Protein AF-A0A519T1N7-F1 (afdb_monomer)

Mean predicted aligned error: 7.5 Å

Structure (mmCIF, N/CA/C/O backbone):
data_AF-A0A519T1N7-F1
#
_entry.id   AF-A0A519T1N7-F1
#
loop_
_atom_site.group_PDB
_atom_site.id
_atom_site.type_symbol
_atom_site.label_atom_id
_atom_site.label_alt_id
_atom_site.label_comp_id
_atom_site.label_asym_id
_atom_site.label_entity_id
_atom_site.label_seq_id
_atom_site.pdbx_PDB_ins_code
_atom_site.Cartn_x
_atom_site.Cartn_y
_atom_site.Cartn_z
_atom_site.occupancy
_atom_site.B_iso_or_equiv
_atom_site.auth_seq_id
_atom_site.auth_comp_id
_atom_site.auth_asym_id
_atom_site.auth_atom_id
_atom_site.pdbx_PDB_model_num
ATOM 1 N N . GLU A 1 1 ? -6.158 -10.197 12.337 1.00 67.25 1 GLU A N 1
ATOM 2 C CA . GLU A 1 1 ? -7.126 -9.095 12.132 1.00 67.25 1 GLU A CA 1
ATOM 3 C C . GLU A 1 1 ? -6.555 -7.814 11.492 1.00 67.25 1 GLU A C 1
ATOM 5 O O . GLU A 1 1 ? -7.013 -7.480 10.410 1.00 67.25 1 GLU A O 1
ATOM 10 N N . LEU A 1 2 ? -5.558 -7.095 12.052 1.00 87.88 2 LEU A N 1
ATOM 11 C CA . LEU A 1 2 ? -5.147 -5.765 11.524 1.00 87.88 2 LEU A CA 1
ATOM 12 C C . LEU A 1 2 ? -4.729 -5.760 10.040 1.00 87.88 2 LEU A C 1
ATOM 14 O O . LEU A 1 2 ? -5.121 -4.867 9.291 1.00 87.88 2 LEU A O 1
ATOM 18 N N . TRP A 1 3 ? -3.969 -6.761 9.590 1.00 90.31 3 TRP A N 1
ATOM 19 C CA . TRP A 1 3 ? -3.535 -6.904 8.191 1.00 90.31 3 TRP A CA 1
ATOM 20 C C . TRP A 1 3 ? -4.604 -7.493 7.255 1.00 90.31 3 TRP A C 1
ATOM 22 O O . TRP A 1 3 ? -4.397 -7.515 6.049 1.00 90.31 3 TRP A O 1
ATOM 32 N N . ALA A 1 4 ? -5.760 -7.912 7.781 1.00 92.62 4 ALA A N 1
ATOM 33 C CA . ALA A 1 4 ? -6.876 -8.398 6.968 1.00 92.62 4 ALA A CA 1
ATOM 34 C C . ALA A 1 4 ? -7.679 -7.256 6.320 1.00 92.62 4 ALA A C 1
ATOM 36 O O . ALA A 1 4 ? -8.368 -7.470 5.327 1.00 92.62 4 ALA A O 1
ATOM 37 N N . CYS A 1 5 ? -7.587 -6.031 6.853 1.00 94.50 5 CYS A N 1
ATOM 38 C CA . CYS A 1 5 ? -8.231 -4.865 6.250 1.00 94.50 5 CYS A CA 1
ATOM 39 C C . CYS A 1 5 ? -7.641 -4.572 4.854 1.00 94.50 5 CYS A C 1
ATOM 41 O O . CYS A 1 5 ? -6.458 -4.258 4.716 1.00 94.50 5 CYS A O 1
ATOM 43 N N . THR A 1 6 ? -8.469 -4.626 3.813 1.00 94.88 6 THR A N 1
ATOM 44 C CA . THR A 1 6 ? -8.072 -4.359 2.417 1.00 94.88 6 THR A CA 1
ATOM 45 C C . THR A 1 6 ? -8.228 -2.893 2.013 1.00 94.88 6 THR A C 1
ATOM 47 O O . THR A 1 6 ? -8.209 -2.577 0.827 1.00 94.88 6 THR A O 1
ATOM 50 N N . THR A 1 7 ? -8.427 -1.998 2.988 1.00 95.62 7 THR A N 1
ATOM 51 C CA . THR A 1 7 ? -8.660 -0.561 2.769 1.00 95.62 7 THR A CA 1
ATOM 52 C C . THR A 1 7 ? -9.835 -0.266 1.823 1.00 95.62 7 THR A C 1
ATOM 54 O O . THR A 1 7 ? -9.797 0.692 1.064 1.00 95.62 7 THR A O 1
ATOM 57 N N . CYS A 1 8 ? -10.899 -1.079 1.871 1.00 95.69 8 CYS A N 1
ATOM 58 C CA . CYS A 1 8 ? -12.061 -0.966 0.977 1.00 95.69 8 CYS A CA 1
ATOM 59 C C . CYS A 1 8 ? -13.041 0.173 1.310 1.00 95.69 8 CYS A C 1
ATOM 61 O O . CYS A 1 8 ? -14.042 0.320 0.622 1.00 95.69 8 CYS A O 1
ATOM 63 N N . ASN A 1 9 ? -12.799 0.929 2.384 1.00 94.75 9 ASN A N 1
ATOM 64 C CA . ASN A 1 9 ? -13.615 2.057 2.856 1.00 94.75 9 ASN A CA 1
ATOM 65 C C . ASN A 1 9 ? -15.069 1.755 3.293 1.00 94.75 9 ASN A C 1
ATOM 67 O O . ASN A 1 9 ? -15.718 2.613 3.885 1.00 94.75 9 ASN A O 1
ATOM 71 N N . ALA A 1 10 ? -15.563 0.527 3.119 1.00 95.19 10 ALA A N 1
ATOM 72 C CA . ALA A 1 10 ? -16.949 0.166 3.434 1.00 95.19 10 ALA A CA 1
ATOM 73 C C . ALA A 1 10 ? -17.360 0.454 4.894 1.00 95.19 10 ALA A C 1
ATOM 75 O O . ALA A 1 10 ? -18.487 0.872 5.156 1.00 95.19 10 ALA A O 1
ATOM 76 N N . CYS A 1 11 ? -16.453 0.264 5.862 1.00 94.06 11 CYS A N 1
ATOM 77 C CA . CYS A 1 11 ? -16.753 0.530 7.272 1.00 94.06 11 CYS A CA 1
ATOM 78 C C . CYS A 1 11 ? -17.002 2.020 7.558 1.00 94.06 11 CYS A C 1
ATOM 80 O O . CYS A 1 11 ? -17.878 2.332 8.361 1.00 94.06 11 CYS A O 1
ATOM 82 N N . VAL A 1 12 ? -16.285 2.921 6.878 1.00 95.25 12 VAL A N 1
ATOM 83 C CA . VAL A 1 12 ? -16.439 4.379 7.010 1.00 95.25 12 VAL A CA 1
ATOM 84 C C . VAL A 1 12 ? -17.773 4.818 6.410 1.00 95.25 12 VAL A C 1
ATOM 86 O O . VAL A 1 12 ? -18.531 5.533 7.056 1.00 95.25 12 VAL A O 1
ATOM 89 N N . GLU A 1 13 ? -18.106 4.315 5.220 1.00 95.12 13 GLU A N 1
ATOM 90 C CA . GLU A 1 13 ? -19.362 4.637 4.525 1.00 95.12 13 GLU A CA 1
ATOM 91 C C . GLU A 1 13 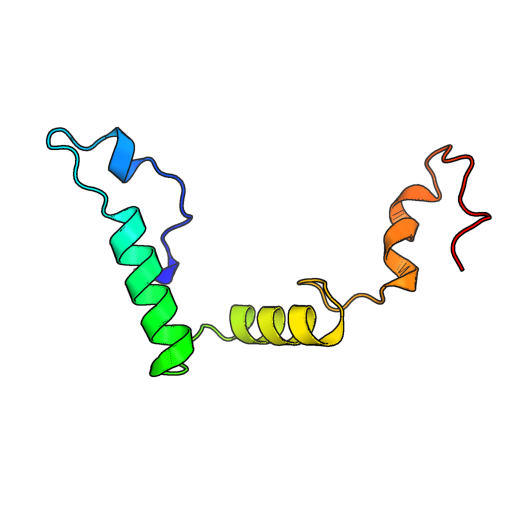? -20.598 4.144 5.282 1.00 95.12 13 GLU A C 1
ATOM 93 O O . GLU A 1 13 ? -21.619 4.824 5.331 1.00 95.12 13 GLU A O 1
ATOM 98 N N . SER A 1 14 ? -20.505 2.969 5.908 1.00 95.19 14 SER A N 1
ATOM 99 C CA . SER A 1 14 ? -21.608 2.397 6.685 1.00 95.19 14 SER A CA 1
ATOM 100 C C . SER A 1 14 ? -21.836 3.073 8.045 1.00 95.19 14 SER A C 1
ATOM 102 O O . SER A 1 14 ? -22.837 2.788 8.704 1.00 95.19 14 SER A O 1
ATOM 104 N N . CYS A 1 15 ? -20.912 3.925 8.510 1.00 94.44 15 CYS A N 1
ATOM 105 C CA . CYS A 1 15 ? -20.920 4.405 9.887 1.00 94.44 15 CYS A CA 1
ATOM 106 C C . CYS A 1 15 ? -21.967 5.518 10.116 1.00 94.44 15 CYS A C 1
ATOM 108 O O . CYS A 1 15 ? -21.812 6.624 9.598 1.00 94.44 15 CYS A O 1
ATOM 110 N N . PRO A 1 16 ? -22.982 5.310 10.979 1.00 95.19 16 PRO A N 1
ATOM 111 C CA . PRO A 1 16 ? -24.059 6.284 11.199 1.00 95.19 16 PRO A CA 1
ATOM 112 C C . PRO A 1 16 ? -23.637 7.512 12.022 1.00 95.19 16 PRO A C 1
ATOM 114 O O . PRO A 1 16 ? -24.375 8.490 12.097 1.00 95.19 16 PRO A O 1
ATOM 117 N N . VAL A 1 17 ? -22.474 7.454 12.674 1.00 95.81 17 VAL A N 1
ATOM 118 C CA . VAL A 1 17 ? -21.939 8.513 13.549 1.00 95.81 17 VAL A CA 1
ATOM 119 C C . VAL A 1 17 ? -20.628 9.098 13.021 1.00 95.81 17 VAL A C 1
ATOM 121 O O . VAL A 1 17 ? -19.940 9.813 13.743 1.00 95.81 17 VAL A O 1
ATOM 124 N N . ASN A 1 18 ? -20.295 8.811 11.758 1.00 92.38 18 ASN A N 1
ATOM 125 C CA . ASN A 1 18 ? -19.149 9.383 11.054 1.00 92.38 18 ASN A CA 1
ATOM 126 C C . ASN A 1 18 ? -17.793 9.144 11.751 1.00 92.38 18 ASN A C 1
ATOM 128 O O . ASN A 1 18 ? -16.958 10.041 11.856 1.00 92.38 18 ASN A O 1
ATOM 132 N N . ILE A 1 19 ? -17.580 7.924 12.252 1.00 94.19 19 ILE A N 1
ATOM 133 C CA . ILE A 1 19 ? -16.269 7.479 12.737 1.00 94.19 19 ILE A CA 1
ATOM 134 C C . ILE A 1 19 ? -15.464 6.967 11.544 1.00 94.19 19 ILE A C 1
ATOM 136 O O . ILE A 1 19 ? -16.012 6.336 10.640 1.00 94.19 19 ILE A O 1
ATOM 140 N N . ASN A 1 20 ? -14.149 7.178 11.584 1.00 93.88 20 ASN A N 1
ATOM 141 C CA . ASN A 1 20 ? -13.215 6.675 10.586 1.00 93.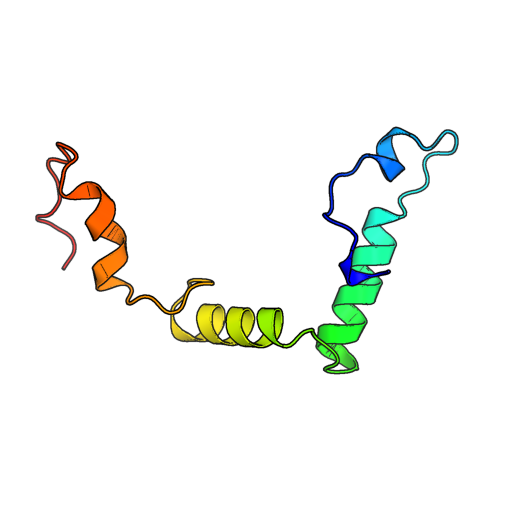88 20 ASN A CA 1
ATOM 142 C C . ASN A 1 20 ? -12.269 5.607 11.176 1.00 93.88 20 ASN A C 1
ATOM 144 O O . ASN A 1 20 ? -11.143 5.924 11.559 1.00 93.88 20 ASN A O 1
ATOM 148 N N . PRO A 1 21 ? -12.680 4.323 11.248 1.00 92.94 21 PRO A N 1
ATOM 149 C CA . PRO A 1 21 ? -11.793 3.257 11.716 1.00 92.94 21 PRO A CA 1
ATOM 150 C C . PRO A 1 21 ? -10.613 3.003 10.771 1.00 92.94 21 PRO A C 1
ATOM 152 O O . PRO A 1 21 ? -9.578 2.500 11.205 1.00 92.94 21 PRO A O 1
ATOM 155 N N . LEU A 1 22 ? -10.771 3.312 9.478 1.00 94.69 22 LEU A N 1
ATOM 156 C CA . LEU A 1 22 ? -9.748 3.070 8.464 1.00 94.69 22 LEU A CA 1
ATOM 157 C C . LEU A 1 22 ? -8.474 3.859 8.777 1.00 94.69 22 LEU A C 1
ATOM 159 O O . LEU A 1 22 ? -7.388 3.287 8.754 1.00 94.69 22 LEU A O 1
ATOM 163 N N . GLU A 1 23 ? -8.611 5.136 9.123 1.00 94.44 23 GLU A N 1
ATOM 164 C CA . GLU A 1 23 ? -7.487 5.997 9.494 1.00 94.44 23 GLU A CA 1
ATOM 165 C C . GLU A 1 23 ? -6.715 5.442 10.695 1.00 94.44 23 GLU A C 1
ATOM 167 O O . GLU A 1 23 ? -5.508 5.225 10.607 1.00 94.44 23 GLU A O 1
ATOM 172 N N . SER A 1 24 ? -7.412 5.086 11.779 1.00 94.25 24 SER A N 1
ATOM 173 C CA . SER A 1 24 ? -6.768 4.491 12.957 1.00 94.25 24 SER A CA 1
ATOM 174 C C . SER A 1 24 ? -6.059 3.170 12.635 1.00 94.25 24 SER A C 1
ATOM 176 O O . SER A 1 24 ? -4.981 2.900 13.162 1.00 94.25 24 SER A O 1
ATOM 178 N N . ILE A 1 25 ? -6.626 2.344 11.748 1.00 95.94 25 ILE A N 1
ATOM 179 C CA . ILE A 1 25 ? -5.993 1.099 11.287 1.00 95.94 25 ILE A CA 1
ATOM 180 C C . ILE A 1 25 ? -4.686 1.377 10.541 1.00 95.94 25 ILE A C 1
ATOM 182 O O . ILE A 1 25 ? -3.706 0.656 10.743 1.00 95.94 25 ILE A O 1
ATOM 186 N N . ILE A 1 26 ? -4.653 2.402 9.689 1.00 95.25 26 ILE A N 1
ATOM 187 C CA . ILE A 1 26 ? -3.438 2.787 8.965 1.00 95.25 26 ILE A CA 1
ATOM 188 C C . ILE A 1 26 ? -2.362 3.295 9.928 1.00 95.25 26 ILE A C 1
ATOM 190 O O . ILE A 1 26 ? -1.208 2.890 9.791 1.00 95.25 26 ILE A O 1
ATOM 194 N N . GLU A 1 27 ? -2.725 4.098 10.928 1.00 95.62 27 GLU A N 1
ATOM 195 C CA . GLU A 1 27 ? -1.775 4.567 11.945 1.00 95.62 27 GLU A CA 1
ATOM 196 C C . GLU A 1 27 ? -1.175 3.413 12.754 1.00 95.62 27 GLU A C 1
ATOM 198 O O . GLU A 1 27 ? 0.043 3.326 12.904 1.00 95.62 27 GLU A O 1
ATOM 203 N N . MET A 1 28 ? -1.999 2.454 13.190 1.00 95.38 28 MET A N 1
ATOM 204 C CA . MET A 1 28 ? -1.501 1.255 13.875 1.00 95.38 28 MET A CA 1
ATOM 205 C C . MET A 1 28 ? -0.543 0.448 12.990 1.00 95.38 28 MET A C 1
ATOM 207 O O . MET A 1 28 ? 0.498 -0.000 13.461 1.00 95.38 28 MET A O 1
ATOM 211 N N . ARG A 1 29 ? -0.850 0.282 11.695 1.00 95.38 29 ARG A N 1
ATOM 212 C CA . ARG A 1 29 ? 0.067 -0.386 10.756 1.00 95.38 29 ARG A CA 1
ATOM 213 C C . ARG A 1 29 ? 1.383 0.369 10.620 1.00 95.38 29 ARG A C 1
ATOM 215 O O . ARG A 1 29 ? 2.428 -0.269 10.571 1.00 95.38 29 ARG A O 1
ATOM 222 N N . ARG A 1 30 ? 1.341 1.702 10.560 1.00 95.06 30 ARG A N 1
ATOM 223 C CA . ARG A 1 30 ? 2.542 2.538 10.471 1.00 95.06 30 ARG A CA 1
ATOM 224 C C . ARG A 1 30 ? 3.426 2.361 11.700 1.00 95.06 30 ARG A C 1
ATOM 226 O O . ARG A 1 30 ? 4.614 2.119 11.531 1.00 95.06 30 ARG A O 1
ATOM 233 N N . PHE A 1 31 ? 2.838 2.399 12.892 1.00 96.44 31 PHE A N 1
ATOM 234 C CA . PHE A 1 31 ? 3.550 2.159 14.146 1.00 96.44 31 PHE A CA 1
ATOM 235 C C . PHE A 1 31 ? 4.214 0.773 14.179 1.00 96.44 31 PHE A C 1
ATOM 237 O O . PHE A 1 31 ? 5.394 0.658 14.499 1.00 96.44 31 PHE A O 1
ATOM 244 N N . LEU A 1 32 ? 3.505 -0.281 13.755 1.00 95.25 32 LEU A N 1
ATOM 245 C CA . LEU A 1 32 ? 4.097 -1.622 13.680 1.00 95.25 32 LEU A CA 1
ATOM 246 C C . LEU A 1 32 ? 5.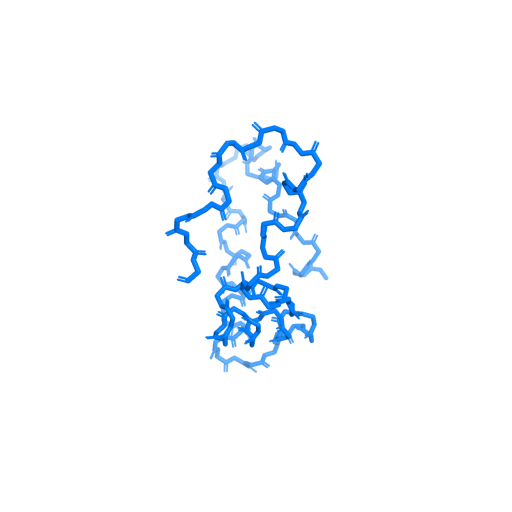300 -1.689 12.731 1.00 95.25 32 LEU A C 1
ATOM 248 O O . LEU A 1 32 ? 6.243 -2.428 12.995 1.00 95.25 32 LEU A O 1
ATOM 252 N N . VAL A 1 33 ? 5.266 -0.960 11.613 1.00 94.69 33 VAL A N 1
ATOM 253 C CA . VAL A 1 33 ? 6.345 -0.980 10.616 1.00 94.69 33 VAL A CA 1
ATOM 254 C C . VAL A 1 33 ? 7.535 -0.127 11.060 1.00 94.69 33 VAL A C 1
ATOM 256 O O . VAL A 1 33 ? 8.662 -0.608 10.999 1.00 94.69 33 VAL A O 1
ATOM 259 N N . LEU A 1 34 ? 7.299 1.120 11.475 1.00 94.38 34 LEU A N 1
ATOM 260 C CA . LEU A 1 34 ? 8.360 2.103 11.725 1.00 94.38 34 LEU A CA 1
ATOM 261 C C . LEU A 1 34 ? 8.951 2.015 13.136 1.00 94.38 34 LEU A C 1
ATOM 263 O O . LEU A 1 34 ? 10.155 2.196 13.292 1.00 94.38 34 LEU A O 1
ATOM 267 N N . GLU A 1 35 ? 8.139 1.691 14.143 1.00 95.62 35 GLU A N 1
ATOM 268 C CA . GLU A 1 35 ? 8.576 1.661 15.542 1.00 95.62 35 GLU A CA 1
ATOM 269 C C . GLU A 1 35 ? 8.872 0.238 16.018 1.00 95.62 35 GLU A C 1
ATOM 271 O O . GLU A 1 35 ? 9.936 -0.018 16.577 1.00 95.62 35 GLU A O 1
ATOM 276 N N . GLU A 1 36 ? 7.960 -0.711 15.787 1.00 95.06 36 GLU A N 1
ATOM 277 C CA . GLU A 1 36 ? 8.130 -2.087 16.285 1.00 95.06 36 GLU A CA 1
ATOM 278 C C . GLU A 1 36 ? 8.890 -3.008 15.320 1.00 95.06 36 GLU A C 1
ATOM 280 O O . GLU A 1 36 ? 9.240 -4.129 15.689 1.00 95.06 36 GLU A O 1
ATOM 285 N N . SER A 1 37 ? 9.147 -2.570 14.080 1.00 93.00 37 SER A N 1
ATOM 286 C CA . SER A 1 37 ? 9.746 -3.403 13.020 1.00 93.00 37 SER A CA 1
ATOM 287 C C . SER A 1 37 ? 9.021 -4.749 12.806 1.00 93.00 37 SER A C 1
ATOM 289 O O . SER A 1 37 ? 9.610 -5.737 12.367 1.00 93.00 37 SER A O 1
ATOM 291 N N . ALA A 1 38 ? 7.720 -4.800 13.098 1.00 93.44 38 ALA A N 1
ATOM 292 C CA . ALA A 1 38 ? 6.876 -5.995 13.112 1.00 93.44 38 ALA A CA 1
ATOM 293 C C . ALA A 1 38 ? 6.050 -6.155 11.818 1.00 93.44 38 ALA A C 1
ATOM 295 O O . ALA A 1 38 ? 4.905 -6.621 11.827 1.00 93.44 38 ALA A O 1
ATOM 296 N N . ALA A 1 39 ? 6.612 -5.747 10.679 1.00 92.00 39 ALA A N 1
ATOM 297 C CA . ALA A 1 39 ? 5.948 -5.861 9.386 1.00 92.00 39 ALA A CA 1
ATOM 298 C C . ALA A 1 39 ? 5.891 -7.327 8.892 1.00 92.00 39 ALA A C 1
ATOM 300 O O . ALA A 1 39 ? 6.856 -8.079 9.058 1.00 92.00 39 ALA A O 1
ATOM 301 N N . PRO A 1 40 ? 4.798 -7.752 8.226 1.00 93.81 40 PRO A N 1
ATOM 302 C CA . PRO A 1 40 ? 4.736 -9.029 7.519 1.00 93.81 40 PRO A CA 1
ATOM 303 C C . PRO A 1 40 ? 5.896 -9.204 6.530 1.00 93.81 40 PRO A C 1
ATOM 305 O O . PRO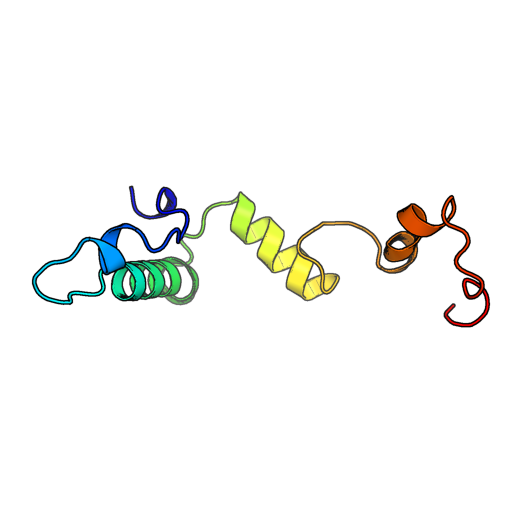 A 1 40 ? 6.235 -8.280 5.792 1.00 93.81 40 PRO A O 1
ATOM 308 N N . ASN A 1 41 ? 6.452 -10.416 6.442 1.00 92.94 41 ASN A N 1
ATOM 309 C CA . ASN A 1 41 ? 7.623 -10.694 5.601 1.00 92.94 41 ASN A CA 1
ATOM 310 C C . ASN A 1 41 ? 7.429 -10.311 4.120 1.00 92.94 41 ASN A C 1
ATOM 312 O O . ASN A 1 41 ? 8.343 -9.794 3.486 1.00 92.94 41 ASN A O 1
ATOM 316 N N . SER A 1 42 ? 6.229 -10.513 3.567 1.00 91.75 42 SER A N 1
ATOM 317 C CA . SER A 1 42 ? 5.913 -10.113 2.190 1.00 91.75 42 SER A CA 1
ATOM 318 C C . SER A 1 42 ? 6.018 -8.602 1.966 1.00 91.75 42 SER A C 1
ATOM 320 O O . SER A 1 42 ? 6.449 -8.174 0.898 1.00 91.75 42 SER A O 1
ATOM 322 N N . LEU A 1 43 ? 5.663 -7.797 2.972 1.00 92.94 43 LEU A N 1
ATOM 323 C CA . LEU A 1 43 ? 5.794 -6.344 2.913 1.00 92.94 43 LEU A CA 1
ATOM 324 C C . LEU A 1 43 ? 7.247 -5.906 3.070 1.00 92.94 43 LEU A C 1
ATOM 326 O O . LEU A 1 43 ? 7.662 -5.009 2.351 1.00 92.94 43 LEU A O 1
ATOM 330 N N . ASN A 1 44 ? 8.042 -6.581 3.9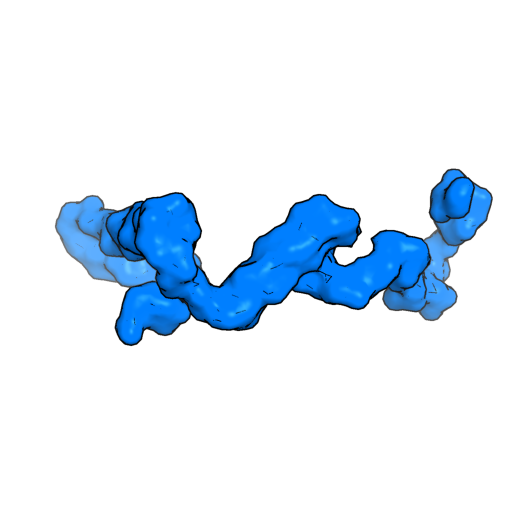05 1.00 93.38 44 ASN A N 1
ATOM 331 C CA . ASN A 1 44 ? 9.481 -6.307 3.996 1.00 93.38 44 ASN A CA 1
ATOM 332 C C . ASN A 1 44 ? 10.190 -6.514 2.654 1.00 93.38 44 ASN A C 1
ATOM 334 O O . ASN A 1 44 ? 10.943 -5.648 2.219 1.00 93.38 44 ASN A O 1
ATOM 338 N N . ILE A 1 45 ? 9.890 -7.616 1.958 1.00 93.81 45 ILE A N 1
ATOM 339 C CA . ILE A 1 45 ? 10.421 -7.873 0.610 1.00 93.81 45 ILE A CA 1
ATOM 3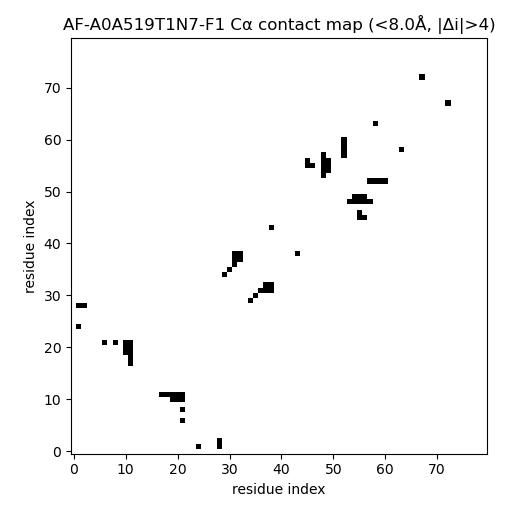40 C C . ILE A 1 45 ? 10.009 -6.751 -0.350 1.00 93.81 45 ILE A C 1
ATOM 342 O O . ILE A 1 45 ? 10.829 -6.252 -1.118 1.00 93.81 45 ILE A O 1
ATOM 346 N N . MET A 1 46 ? 8.743 -6.332 -0.295 1.00 93.50 46 MET A N 1
ATOM 347 C CA . MET A 1 46 ? 8.241 -5.245 -1.129 1.00 93.50 46 MET A CA 1
ATOM 348 C C . MET A 1 46 ? 8.933 -3.908 -0.819 1.00 93.50 46 MET A C 1
ATOM 350 O O . MET A 1 46 ? 9.333 -3.223 -1.757 1.00 93.50 46 MET A O 1
ATOM 354 N N . PHE A 1 47 ? 9.150 -3.560 0.454 1.00 93.69 47 PHE A N 1
ATOM 355 C CA . PHE A 1 47 ? 9.874 -2.348 0.845 1.00 93.69 47 PHE A CA 1
ATOM 356 C C . PHE A 1 47 ? 11.307 -2.346 0.309 1.00 93.69 47 PHE A C 1
ATOM 358 O O . PHE A 1 47 ? 11.715 -1.367 -0.313 1.00 93.69 47 PHE A O 1
ATOM 365 N N . SER A 1 48 ? 12.033 -3.459 0.445 1.00 92.88 48 SER A N 1
ATOM 366 C CA . SER A 1 48 ? 13.382 -3.589 -0.118 1.00 92.88 48 SER A CA 1
ATOM 367 C C . SER A 1 48 ? 13.397 -3.483 -1.646 1.00 92.88 48 SER A C 1
ATOM 369 O O . SER A 1 48 ? 14.307 -2.876 -2.208 1.00 92.88 48 SER A O 1
ATOM 371 N N . ASN A 1 49 ? 12.399 -4.036 -2.342 1.00 92.56 49 ASN A N 1
ATOM 372 C CA . ASN A 1 49 ? 12.305 -3.900 -3.799 1.00 92.56 49 ASN A CA 1
ATOM 373 C C . ASN A 1 49 ? 12.039 -2.447 -4.216 1.00 92.56 49 ASN A C 1
ATOM 375 O O . ASN A 1 49 ? 12.656 -1.964 -5.164 1.00 92.56 49 ASN A O 1
ATOM 379 N N . ILE A 1 50 ? 11.161 -1.734 -3.500 1.00 92.69 50 ILE A N 1
ATOM 380 C CA . ILE A 1 50 ? 10.876 -0.320 -3.777 1.00 92.69 50 ILE A CA 1
ATOM 381 C C . ILE A 1 50 ? 12.130 0.531 -3.577 1.00 92.69 50 ILE A C 1
ATOM 383 O O . ILE A 1 50 ? 12.420 1.370 -4.425 1.00 92.69 50 ILE A O 1
ATOM 387 N N . GLU A 1 51 ? 12.876 0.304 -2.497 1.00 91.25 51 GLU A N 1
ATOM 388 C CA . GLU A 1 51 ? 14.092 1.062 -2.192 1.00 91.25 51 GLU A CA 1
ATOM 389 C C . GLU A 1 51 ? 15.183 0.867 -3.256 1.00 91.25 51 GLU A C 1
ATOM 391 O O . GLU A 1 51 ? 15.801 1.837 -3.687 1.00 91.25 51 GLU A O 1
ATOM 396 N N . ASN A 1 52 ? 15.386 -0.368 -3.725 1.00 89.25 52 ASN A N 1
ATOM 397 C CA . ASN A 1 52 ? 16.472 -0.681 -4.659 1.00 89.25 52 ASN A CA 1
ATOM 398 C C . ASN A 1 52 ? 16.098 -0.474 -6.135 1.00 89.25 52 ASN A C 1
ATOM 400 O O . ASN A 1 52 ? 16.908 0.023 -6.914 1.00 89.25 52 ASN A O 1
ATOM 404 N N . ASN A 1 53 ? 14.881 -0.859 -6.533 1.00 87.44 53 ASN A N 1
ATOM 405 C CA . ASN A 1 53 ? 14.472 -0.924 -7.941 1.00 87.44 53 ASN A CA 1
ATOM 406 C C . ASN A 1 53 ? 13.410 0.122 -8.313 1.00 87.44 53 ASN A C 1
ATOM 408 O O . ASN A 1 53 ? 13.023 0.214 -9.479 1.00 87.44 53 ASN A O 1
ATOM 412 N N . GLY A 1 54 ? 12.879 0.877 -7.345 1.00 87.44 54 GLY A N 1
ATOM 413 C CA . GLY A 1 54 ? 11.767 1.807 -7.574 1.00 87.44 54 GLY A CA 1
ATOM 414 C C . GLY A 1 54 ? 10.448 1.114 -7.937 1.00 87.44 54 GLY A C 1
ATOM 415 O O . GLY A 1 54 ? 9.512 1.768 -8.400 1.00 87.44 54 GLY A O 1
ATOM 416 N N . ALA A 1 55 ? 10.359 -0.205 -7.748 1.00 89.81 55 ALA A N 1
ATOM 417 C CA . ALA A 1 55 ? 9.185 -1.009 -8.048 1.00 89.81 55 ALA A CA 1
ATOM 418 C C . ALA A 1 55 ? 8.923 -2.020 -6.917 1.00 89.81 55 ALA A C 1
ATOM 420 O O . ALA A 1 55 ? 9.868 -2.585 -6.378 1.00 89.81 55 ALA A O 1
ATOM 421 N N . PRO A 1 56 ? 7.654 -2.325 -6.584 1.00 90.25 56 PRO A N 1
ATOM 422 C CA . PRO A 1 56 ? 7.312 -3.349 -5.584 1.00 90.25 56 PRO A CA 1
ATOM 423 C C . PRO A 1 56 ? 7.792 -4.765 -5.935 1.00 90.25 56 PRO A C 1
ATOM 425 O O . PRO A 1 56 ? 7.895 -5.639 -5.071 1.00 90.25 56 PRO A O 1
ATOM 428 N N . TRP A 1 57 ? 8.052 -4.996 -7.220 1.00 84.38 57 TRP A N 1
ATOM 429 C CA . TRP A 1 57 ? 8.396 -6.284 -7.800 1.00 84.38 57 TRP A CA 1
ATOM 430 C C . TRP A 1 57 ? 9.901 -6.352 -8.070 1.00 84.38 57 TRP A C 1
ATOM 432 O O . TRP A 1 57 ? 10.507 -5.362 -8.473 1.00 84.38 57 TRP A O 1
ATOM 442 N N . ALA A 1 58 ? 10.497 -7.532 -7.910 1.00 84.00 58 ALA A N 1
ATOM 443 C CA . ALA A 1 58 ? 11.928 -7.764 -8.118 1.00 84.00 58 ALA A CA 1
ATOM 444 C C . ALA A 1 58 ? 12.313 -7.901 -9.611 1.00 84.00 58 ALA A C 1
ATOM 446 O O . ALA A 1 58 ? 13.104 -8.769 -9.972 1.00 84.00 58 ALA A O 1
ATOM 447 N N . PHE A 1 59 ? 11.722 -7.086 -10.489 1.00 84.62 59 PHE A N 1
ATOM 448 C CA . PHE A 1 59 ? 12.048 -7.063 -11.918 1.00 84.62 59 PHE A CA 1
ATOM 449 C C . PHE A 1 59 ? 13.044 -5.948 -12.234 1.00 84.62 59 PHE A C 1
ATOM 451 O O . PHE A 1 59 ? 13.047 -4.904 -11.579 1.00 84.62 59 PHE A O 1
ATOM 458 N N . SER A 1 60 ? 13.871 -6.165 -13.258 1.00 84.25 60 SER A N 1
ATOM 459 C CA . SER A 1 60 ? 14.786 -5.137 -13.750 1.00 84.25 60 SER A CA 1
ATOM 460 C C . SER A 1 60 ? 13.999 -3.968 -14.359 1.00 84.25 60 SER A C 1
ATOM 462 O O . SER A 1 60 ? 13.042 -4.205 -1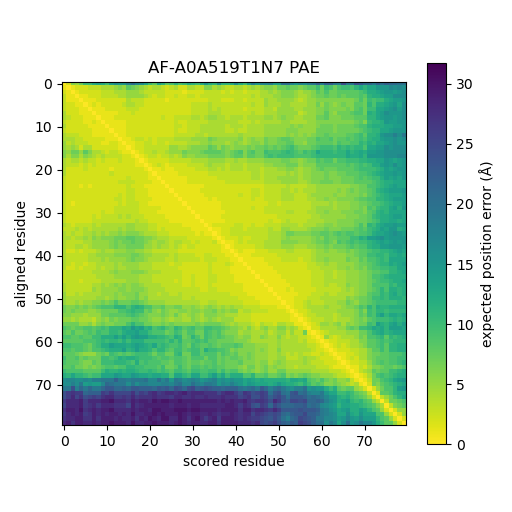5.104 1.00 84.25 60 SER A O 1
ATOM 464 N N . PRO A 1 61 ? 14.411 -2.705 -14.136 1.00 80.75 61 PRO A N 1
ATOM 465 C CA . PRO A 1 61 ? 13.825 -1.552 -14.817 1.00 80.75 61 PRO A CA 1
ATOM 466 C C . PRO A 1 61 ? 13.859 -1.656 -16.350 1.00 80.75 61 PRO A C 1
ATOM 468 O O . PRO A 1 61 ? 12.939 -1.161 -17.002 1.00 80.75 61 PRO A O 1
ATOM 471 N N . SER A 1 62 ? 14.868 -2.334 -16.919 1.00 84.25 62 SER A N 1
ATOM 472 C CA . SER A 1 62 ? 14.983 -2.587 -18.369 1.00 84.25 62 SER A CA 1
ATOM 473 C C . SER A 1 62 ? 13.797 -3.365 -18.933 1.00 84.25 62 SER A C 1
ATOM 475 O O . SER A 1 62 ? 13.392 -3.152 -20.072 1.00 84.25 62 SER A O 1
ATOM 477 N N . ASP A 1 63 ? 13.214 -4.242 -18.120 1.00 85.06 63 ASP A N 1
ATOM 478 C CA . ASP A 1 63 ? 12.196 -5.198 -18.551 1.00 85.06 63 ASP A CA 1
ATOM 479 C C . ASP A 1 63 ? 10.783 -4.610 -18.454 1.00 85.06 63 ASP A C 1
ATOM 481 O O . ASP A 1 63 ? 9.804 -5.228 -18.876 1.00 85.06 63 ASP A O 1
ATOM 485 N N . ARG A 1 64 ? 10.660 -3.384 -17.923 1.00 82.75 64 ARG A N 1
ATOM 486 C CA . ARG A 1 64 ? 9.385 -2.692 -17.691 1.00 82.75 64 ARG A CA 1
ATOM 487 C C . ARG A 1 64 ? 8.522 -2.579 -18.948 1.00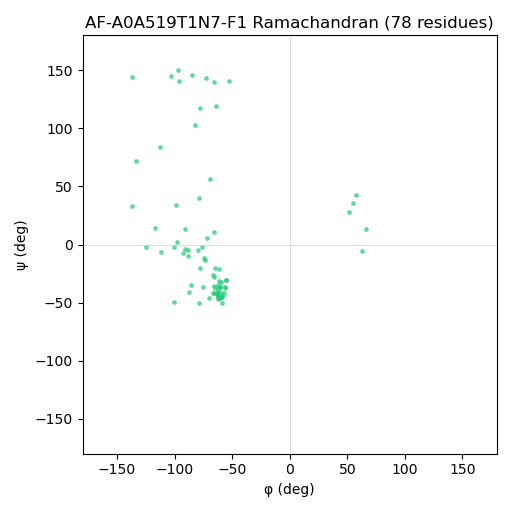 82.75 64 ARG A C 1
ATOM 489 O O . ARG A 1 64 ? 7.299 -2.536 -18.826 1.00 82.75 64 ARG A O 1
ATOM 496 N N . LEU A 1 65 ? 9.134 -2.491 -20.128 1.00 84.81 65 LEU A N 1
ATOM 497 C CA . LEU A 1 65 ? 8.432 -2.316 -21.403 1.00 84.81 65 LEU A CA 1
ATOM 498 C C . LEU A 1 65 ? 8.225 -3.620 -22.183 1.00 84.81 65 LEU A C 1
ATOM 500 O O . LEU A 1 65 ? 7.630 -3.571 -23.251 1.00 84.81 65 LEU A O 1
ATOM 504 N N . ASN A 1 66 ? 8.629 -4.781 -21.660 1.00 84.56 66 ASN A N 1
ATOM 505 C CA . ASN A 1 66 ? 8.509 -6.049 -22.393 1.00 84.56 66 ASN A CA 1
ATOM 506 C C . ASN A 1 66 ? 7.050 -6.412 -22.734 1.00 84.56 66 ASN A C 1
ATOM 508 O O . ASN A 1 66 ? 6.790 -6.997 -23.778 1.00 84.56 66 ASN A O 1
ATOM 512 N N . TRP A 1 67 ? 6.075 -6.021 -21.902 1.00 83.50 67 TRP A N 1
ATOM 513 C CA . TRP A 1 67 ? 4.644 -6.227 -22.192 1.00 83.50 67 TRP A CA 1
ATOM 514 C C . TRP A 1 67 ? 4.153 -5.444 -23.421 1.00 83.50 67 TRP A C 1
ATOM 516 O O . TRP A 1 67 ? 3.109 -5.771 -23.980 1.00 83.50 67 TRP A O 1
ATOM 526 N N . ALA A 1 68 ? 4.876 -4.394 -23.818 1.00 82.81 68 ALA A N 1
ATOM 527 C CA . ALA A 1 68 ? 4.513 -3.519 -24.922 1.00 82.81 68 ALA A CA 1
ATOM 528 C C . ALA A 1 68 ? 5.093 -3.979 -26.269 1.00 82.81 68 ALA A C 1
ATOM 530 O O . ALA A 1 68 ? 4.758 -3.381 -27.284 1.00 82.81 68 ALA A O 1
ATOM 531 N N . ASP A 1 69 ? 5.909 -5.036 -26.304 1.00 79.31 69 ASP A N 1
ATOM 532 C CA . ASP A 1 69 ? 6.583 -5.509 -27.525 1.00 79.31 69 ASP A CA 1
ATOM 533 C C . ASP A 1 69 ? 5.618 -6.035 -28.589 1.00 79.31 69 ASP A C 1
ATOM 535 O O . ASP A 1 69 ? 5.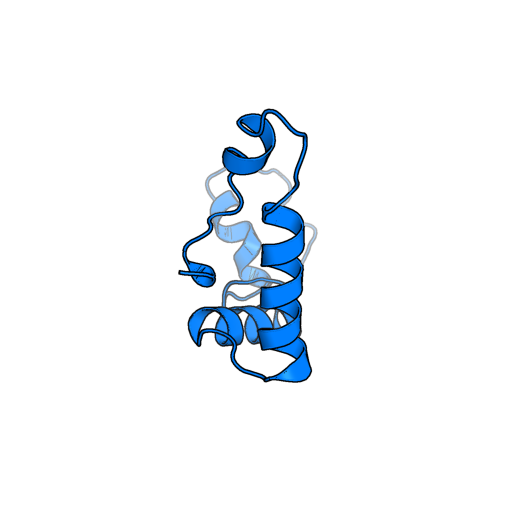888 -5.952 -29.786 1.00 79.31 69 ASP A O 1
ATOM 539 N N . GLU A 1 70 ? 4.469 -6.542 -28.150 1.00 74.75 70 GLU A N 1
ATOM 540 C CA . GLU A 1 70 ? 3.395 -7.036 -29.016 1.00 74.75 70 GLU A CA 1
ATOM 541 C C . GLU A 1 70 ? 2.351 -5.956 -29.334 1.00 74.75 70 GLU A C 1
ATOM 543 O O . GLU A 1 70 ? 1.455 -6.159 -30.154 1.00 74.75 70 GLU A O 1
ATOM 548 N N . LEU A 1 71 ? 2.458 -4.792 -28.692 1.00 75.75 71 LEU A N 1
ATOM 549 C CA . LEU A 1 71 ? 1.605 -3.643 -28.947 1.00 75.75 71 LEU A CA 1
ATOM 550 C C . LEU A 1 71 ? 2.332 -2.725 -29.930 1.00 75.75 71 LEU A C 1
ATOM 552 O O . LEU A 1 71 ? 3.539 -2.543 -29.844 1.00 75.75 71 LEU A O 1
ATOM 556 N N . TYR A 1 72 ? 1.609 -2.129 -30.880 1.00 66.12 72 TYR A N 1
ATOM 557 C CA . TYR A 1 72 ? 2.167 -1.211 -31.884 1.00 66.12 72 TYR A CA 1
ATOM 558 C C . TYR A 1 72 ? 2.617 0.133 -31.266 1.00 66.12 72 TYR A C 1
ATOM 560 O O . TYR A 1 72 ? 2.149 1.203 -31.650 1.00 66.12 72 TYR A O 1
ATOM 568 N N . MET A 1 73 ? 3.500 0.098 -30.271 1.00 59.66 73 MET A N 1
ATOM 569 C CA . MET A 1 73 ? 4.116 1.260 -29.651 1.00 59.66 73 MET A CA 1
ATOM 570 C C . MET A 1 73 ? 5.292 1.688 -30.532 1.00 59.66 73 MET A C 1
ATOM 572 O O . MET A 1 73 ? 6.353 1.069 -30.533 1.00 59.66 73 MET A O 1
ATOM 576 N N . ALA A 1 74 ? 5.096 2.756 -31.305 1.00 57.53 74 ALA A N 1
ATOM 577 C CA . ALA A 1 74 ? 6.051 3.291 -32.280 1.00 57.53 74 ALA A CA 1
ATOM 578 C C . ALA A 1 74 ? 7.359 3.864 -31.676 1.00 57.53 74 ALA A C 1
ATOM 580 O O . ALA A 1 74 ? 8.124 4.510 -32.387 1.00 57.53 74 ALA A O 1
ATOM 581 N N . GLU A 1 75 ? 7.634 3.656 -30.386 1.00 57.84 75 GLU A N 1
ATOM 582 C CA . GLU A 1 75 ? 8.635 4.425 -29.638 1.00 57.84 75 GLU A CA 1
ATOM 583 C C . GLU A 1 75 ? 9.524 3.574 -28.715 1.00 57.84 75 GLU A C 1
ATOM 585 O O . GLU A 1 75 ? 9.999 4.041 -27.686 1.00 57.84 75 GLU A O 1
ATOM 590 N N . LYS A 1 76 ? 9.842 2.323 -29.072 1.00 56.00 76 LYS A N 1
ATOM 591 C CA . LYS A 1 76 ? 10.892 1.575 -28.342 1.00 56.00 76 LYS A CA 1
ATOM 592 C C . LYS A 1 76 ? 12.323 2.089 -28.634 1.00 56.00 76 LYS A C 1
ATOM 594 O O . LYS A 1 76 ? 13.293 1.480 -28.202 1.00 56.00 76 LYS A O 1
ATOM 599 N N . ALA A 1 77 ? 12.471 3.188 -29.386 1.00 50.75 77 ALA A N 1
ATOM 600 C CA . ALA A 1 77 ? 13.739 3.633 -29.972 1.00 50.75 77 ALA A CA 1
ATOM 601 C C . ALA A 1 77 ? 14.471 4.772 -29.228 1.00 50.75 77 ALA A C 1
ATOM 603 O O . ALA A 1 77 ? 15.553 5.151 -29.669 1.00 50.75 77 ALA A O 1
ATOM 604 N N . THR A 1 78 ? 13.936 5.339 -28.141 1.00 51.28 78 THR A N 1
ATOM 605 C CA . THR A 1 78 ? 14.507 6.572 -27.544 1.00 51.28 78 THR A CA 1
ATOM 606 C C . THR A 1 78 ? 14.885 6.491 -26.067 1.00 51.28 78 THR A C 1
ATOM 608 O O . THR A 1 78 ? 15.432 7.461 -25.547 1.00 51.28 78 THR A O 1
ATOM 611 N N . VAL A 1 79 ? 14.654 5.367 -25.381 1.00 52.78 79 VAL A N 1
ATOM 612 C CA . VAL A 1 79 ? 14.950 5.248 -23.941 1.00 52.78 79 VAL A CA 1
ATOM 613 C C . VAL A 1 79 ? 15.691 3.942 -23.648 1.00 52.78 79 VAL A C 1
ATOM 615 O O . VAL A 1 79 ? 15.131 2.997 -23.095 1.00 52.78 79 VAL A O 1
ATOM 618 N N . ALA A 1 80 ? 16.953 3.899 -24.074 1.00 42.78 80 ALA A N 1
ATOM 619 C CA . ALA A 1 80 ? 17.986 3.010 -23.548 1.00 42.78 80 ALA A CA 1
ATOM 620 C C . ALA A 1 80 ? 19.081 3.874 -22.915 1.00 42.78 80 ALA A C 1
ATOM 622 O O . ALA A 1 80 ? 19.424 4.908 -23.535 1.00 42.78 80 ALA A O 1
#

Radius of gyration: 19.2 Å; Cα contacts (8 Å, |Δi|>4): 38; chains: 1; bounding box: 42×20×49 Å

pLDDT: mean 86.78, std 12.77, range [42.78, 96.44]

Foldseek 3Di:
DLVVDPLPCPVQVPDPVRDDVSVVSVVVQVCCVPPVVNDDPLVVQQVVCCVPQVGSDVDHPVCVCVVCPPPPPVPPDDDD

Solvent-accessible surface area (backbone atoms only — not comparable to full-atom values): 5207 Å² total; per-residue (Å²): 113,84,84,70,63,80,80,77,57,58,70,42,76,68,35,94,80,72,53,61,65,63,60,59,51,50,50,53,52,48,45,33,44,76,72,66,65,65,55,57,67,72,56,52,55,25,53,54,21,32,73,75,57,75,32,66,53,94,61,62,75,86,58,72,58,62,85,45,73,87,42,96,63,95,66,88,81,78,85,129

Sequence (80 aa):
ELWACTTCNACVESCPVNINPLESIIEMRRFLVLEESAAPNSLNIMFSNIENNGAPWAFSPSDRLNWADELYMAEKATVA

Secondary structure (DSSP, 8-state):
-GGG-----HHHHT-TT---HHHHHHHHHHHHHHTS----HHHHHHHHHHHHHSSSSS--GGGGGGGGTTTT-TTTTS--

Nearest PDB structures (foldseek):
  5odc-assembly1_I  TM=7.714E-01  e=1.044E-01  Methanothermococcus thermolithotrophicus DSM 2095
  5odh-assembly1_C  TM=7.030E-01  e=9.200E-02  Methanothermococcus thermolithotrophicus DSM 2095